Protein 4G0X (pdb70)

Radius of gyration: 14.52 Å; Cα contacts (8 Å, |Δi|>4): 236; chains: 1; bounding box: 41×38×29 Å

CATH classification: 3.40.50.2300

B-factor: mean 16.97, std 8.19, range [7.3, 48.62]

InterPro domains:
  IPR003100 PAZ domain [PF02170] (409-517)
  IPR003100 PAZ domain [PS50821] (388-501)
  IPR003100 PAZ domain [SM00949] (391-523)
  IPR003165 Piwi domain [PF02171] (677-996)
  IPR003165 Piwi domain [PS50822] (676-997)
  IPR003165 Piwi domain [SM00950] (676-997)
  IPR012337 Ribonuclease H-like superfamily [SSF53098] (671-997)
  IPR014811 Argonaute, linker 1 domain [PF08699] (335-385)
  IPR014811 Argonaute, linker 1 domain [SM01163] (334-386)
  IPR024357 Argonaut, glycine-rich domain [PF12764] (75-172)
  IPR032472 Argonaute linker 2 domain [PF16488] (527-573)
  IPR032473 Protein argonaute, Mid domain [PF16487] (584-659)
  IPR032474 Protein argonaute, N-terminal [PF16486] (190-325)
  IPR036085 PAZ domain superfamily [SSF101690] (194-529)
  IPR036397 Ribonuclease H superfamily [G3DSA:3.30.420.10] (745-1048)
  IPR045246 Argonaute-like, PIWI domain [cd04657] (545-996)

Organism: Arabidopsis thaliana (NCBI:txid3702)

Secondary structure (DSSP, 8-state):
-----B---B-SEEEEE--TT--HHHHHHHHHHHH---TT--B-SS-SS--EE--GGGHHHHHHHHHHHHHHTSSTT----EEEEEE-SS-TTHHHHHHHHIIIII---EEEEEHHHHH------HHHHHHHHHTT-B----

Nearest PDB structures (foldseek):
  4g0z-assembly1_A  TM=1.004E+00  e=1.020E-27  Arabidopsis thaliana
  3vna-assembly1_A  TM=1.003E+00  e=7.866E-27  Arabidopsis thaliana
  3vnb-assembly1_A  TM=9.933E-01  e=1.168E-26  Arabidopsis thaliana
  7swf-assembly1_A  TM=9.368E-01  e=3.461E-17  Arabidopsis thaliana
  1z26-assembly1_A  TM=5.972E-01  e=3.212E-01  Pyrococcus furiosus

Structure (mmCIF, N/CA/C/O backbone):
data_4G0X
#
_entry.id   4G0X
#
_cell.length_a   37.250
_cell.length_b   60.973
_cell.length_c   67.809
_cell.angle_alpha   90.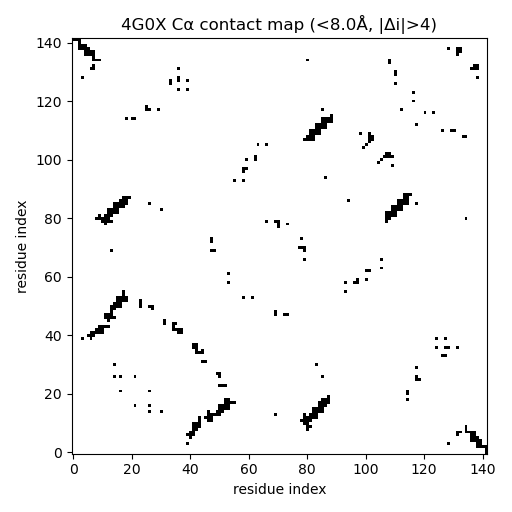00
_cell.angle_beta   90.00
_cell.angle_gamma   90.00
#
_symmetry.space_group_name_H-M   'P 21 21 21'
#
loop_
_entity.id
_entity.type
_entity.pdbx_description
1 polymer 'Protein argonaute 1'
2 non-polymer 'SULFATE ION'
3 water water
#
loop_
_atom_site.group_PDB
_atom_site.id
_atom_site.type_symbol
_atom_site.label_atom_id
_atom_site.label_alt_id
_atom_site.label_comp_id
_atom_site.label_asym_id
_atom_site.label_entity_id
_atom_site.label_seq_id
_atom_site.pdbx_PDB_ins_code
_atom_site.Cartn_x
_atom_site.Cartn_y
_atom_site.Cartn_z
_atom_site.occupancy
_atom_site.B_iso_or_equiv
_atom_site.auth_seq_id
_atom_site.auth_comp_id
_atom_site.auth_asym_id
_atom_site.auth_atom_id
_atom_site.pdbx_PDB_model_num
ATOM 1 N N . SER A 1 1 ? 40.723 52.192 45.099 1.00 27.94 1 SER A N 1
ATOM 2 C CA . SER A 1 1 ? 39.332 52.027 45.596 1.00 24.41 1 SER A CA 1
ATOM 3 C C . SER A 1 1 ? 38.731 50.762 44.992 1.00 18.60 1 SER A C 1
ATOM 4 O O . SER A 1 1 ? 39.114 50.357 43.898 1.00 17.82 1 SER A O 1
ATOM 7 N N . ASN A 1 2 ? 37.791 50.156 45.708 1.00 16.58 2 ASN A N 1
ATOM 8 C CA . ASN A 1 2 ? 36.945 49.106 45.150 1.00 15.00 2 ASN A CA 1
ATOM 9 C C . ASN A 1 2 ? 35.725 49.693 44.454 1.00 12.04 2 ASN A C 1
ATOM 10 O O . ASN A 1 2 ? 35.321 50.821 44.715 1.00 12.56 2 ASN A O 1
ATOM 15 N N . LYS A 1 3 ? 35.115 48.929 43.573 1.00 11.65 3 LYS A N 1
ATOM 16 C CA . LYS A 1 3 ? 33.844 49.331 42.997 1.00 11.38 3 LYS A CA 1
ATOM 17 C C . LYS A 1 3 ? 32.799 49.487 44.079 1.00 11.56 3 LYS A C 1
ATOM 18 O O . LYS A 1 3 ? 32.830 48.818 45.116 1.00 12.47 3 LYS A O 1
ATOM 24 N N . LYS A 1 4 ? 31.873 50.405 43.830 1.00 11.32 4 LYS A N 1
ATOM 25 C CA A LYS A 1 4 ? 30.746 50.638 44.728 0.50 12.42 4 LYS A CA 1
ATOM 26 C CA B LYS A 1 4 ? 30.746 50.618 44.733 0.50 12.34 4 LYS A CA 1
ATOM 27 C C . LYS A 1 4 ? 29.528 50.999 43.906 1.00 11.11 4 LYS A C 1
ATOM 28 O O . LYS A 1 4 ? 29.628 51.201 4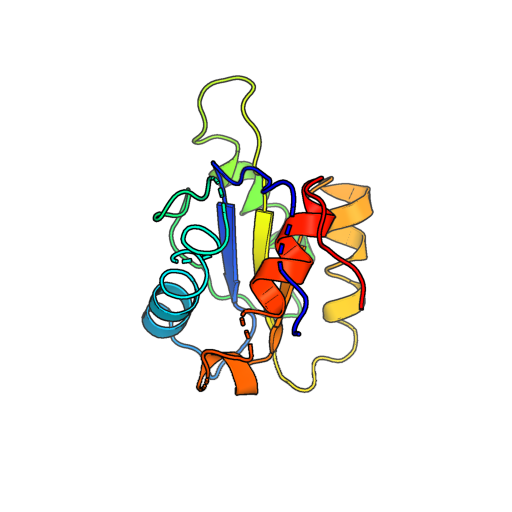2.709 1.00 11.63 4 LYS A O 1
ATOM 47 N N . ILE A 1 6 ? 26.677 53.389 42.455 1.00 10.41 6 ILE A N 1
ATOM 48 C CA . ILE A 1 6 ? 26.318 54.785 42.210 1.00 10.68 6 ILE A CA 1
ATOM 49 C C . ILE A 1 6 ? 24.809 54.964 42.396 1.00 11.43 6 ILE A C 1
ATOM 50 O O . ILE A 1 6 ? 24.376 55.825 43.171 1.00 12.83 6 ILE A O 1
ATOM 55 N N . ASN A 1 7 ? 24.026 54.210 41.639 1.00 10.32 7 ASN A N 1
ATOM 56 C CA . ASN A 1 7 ? 22.576 54.129 41.804 1.00 10.67 7 ASN A CA 1
ATOM 57 C C . ASN A 1 7 ? 22.201 52.709 42.149 1.00 9.48 7 ASN A C 1
ATOM 58 O O . ASN A 1 7 ? 22.468 51.787 41.395 1.00 10.66 7 ASN A O 1
ATOM 63 N N . GLY A 1 8 ? 21.623 52.542 43.321 1.00 9.81 8 GLY A N 1
ATOM 64 C CA . GLY A 1 8 ? 21.122 51.258 43.749 1.00 10.05 8 GLY A CA 1
ATOM 65 C C . GLY A 1 8 ? 19.747 50.980 43.191 1.00 9.56 8 GLY A C 1
ATOM 66 O O . GLY A 1 8 ? 18.844 51.812 43.259 1.00 11.03 8 GLY A O 1
ATOM 67 N N . GLY A 1 9 ? 19.584 49.776 42.671 1.00 9.29 9 GLY A N 1
ATOM 68 C CA . GLY A 1 9 ? 18.309 49.313 42.178 1.00 10.26 9 GLY A CA 1
ATOM 69 C C . GLY A 1 9 ? 17.380 48.883 43.298 1.00 9.65 9 GLY A C 1
ATOM 70 O O . GLY A 1 9 ? 17.676 49.048 44.487 1.00 9.41 9 GLY A O 1
ATOM 71 N N . THR A 1 10 ? 16.243 48.327 42.902 1.00 9.90 10 THR A N 1
ATOM 72 C CA . THR A 1 10 ? 15.204 47.950 43.827 1.00 10.24 10 THR A CA 1
ATOM 73 C C . THR A 1 10 ? 14.828 46.478 43.624 1.00 10.06 10 THR A C 1
ATOM 74 O O . THR A 1 10 ? 14.530 46.050 42.517 1.00 12.40 10 THR A O 1
ATOM 78 N N . VAL A 1 11 ? 14.856 45.730 44.717 1.00 9.22 11 VAL A N 1
ATOM 79 C CA . VAL A 1 11 ? 14.371 44.360 44.744 1.00 8.85 11 VAL A CA 1
ATOM 80 C C . VAL A 1 11 ? 13.361 44.277 45.866 1.00 9.12 11 VAL A C 1
ATOM 81 O O . VAL A 1 11 ? 13.698 44.006 47.022 1.00 11.28 11 VAL A O 1
ATOM 85 N N . ASN A 1 12 ? 12.097 44.462 45.509 1.00 9.75 12 ASN A N 1
ATOM 86 C CA . ASN A 1 12 ? 11.031 44.411 46.478 1.00 11.25 12 ASN A CA 1
ATOM 87 C C . ASN A 1 12 ? 10.497 42.986 46.634 1.00 11.23 12 ASN A C 1
ATOM 88 O O . ASN A 1 12 ? 10.000 42.644 47.679 1.00 13.44 12 ASN A O 1
ATOM 93 N N . ASN A 1 13 ? 10.594 42.158 45.594 1.00 9.71 13 ASN A N 1
ATOM 94 C CA . ASN A 1 13 ? 10.033 40.830 45.611 1.00 10.85 13 ASN A CA 1
ATOM 95 C C . ASN A 1 13 ? 11.033 39.862 45.041 1.00 9.70 13 ASN A C 1
ATOM 96 O O . ASN A 1 13 ? 11.429 39.995 43.891 1.00 11.63 13 ASN A O 1
ATOM 101 N N . TRP A 1 14 ? 11.435 38.900 45.852 1.00 8.57 14 TRP A N 1
ATOM 102 C CA . TRP A 1 14 ? 12.424 37.931 45.422 1.00 8.50 14 TRP A CA 1
ATOM 103 C C . TRP A 1 14 ? 12.149 36.561 46.053 1.00 8.36 14 TRP A C 1
ATOM 104 O O . TRP A 1 14 ? 11.402 36.433 47.029 1.00 9.28 14 TRP A O 1
ATOM 115 N N . ILE A 1 15 ? 12.725 35.528 45.440 1.00 8.52 15 ILE A N 1
ATOM 116 C CA . ILE A 1 15 ? 12.647 34.171 45.931 1.00 8.52 15 ILE A CA 1
ATOM 117 C C . ILE A 1 15 ? 13.968 33.459 45.713 1.00 7.64 15 ILE A C 1
ATOM 118 O O . ILE A 1 15 ? 14.794 33.905 44.926 1.00 8.23 15 ILE A O 1
ATOM 123 N N . CYS A 1 16 ? 14.107 32.323 46.385 1.00 7.92 16 CYS A N 1
ATOM 124 C CA . CYS A 1 16 ? 15.289 31.481 46.276 1.00 8.51 16 CYS A CA 1
ATOM 125 C C . CYS A 1 16 ? 14.921 30.043 45.964 1.00 7.87 16 CYS A C 1
ATOM 126 O O . CYS A 1 16 ? 13.981 29.492 46.549 1.00 8.81 16 CYS A O 1
ATOM 129 N N . ILE A 1 17 ? 15.687 29.454 45.054 1.00 7.72 17 ILE A N 1
ATOM 130 C CA . ILE A 1 17 ? 15.613 28.031 44.764 1.00 8.03 17 ILE A CA 1
ATOM 131 C C . ILE A 1 17 ? 17.002 27.432 44.927 1.00 7.96 17 ILE A C 1
ATOM 132 O O . ILE A 1 17 ? 17.984 27.979 44.428 1.00 8.42 17 ILE A O 1
ATOM 137 N N . ASN A 1 18 ? 17.068 26.332 45.656 1.00 8.20 18 ASN A N 1
ATOM 138 C CA . ASN A 1 18 ? 18.293 25.612 45.915 1.00 7.97 18 ASN A CA 1
ATOM 139 C C . ASN A 1 18 ? 18.321 24.287 45.149 1.00 8.16 18 ASN A C 1
ATOM 140 O O . ASN A 1 18 ? 17.313 23.547 45.136 1.00 8.70 18 ASN A O 1
ATOM 145 N N . PHE A 1 19 ? 19.453 24.008 44.501 1.00 8.54 19 PHE A N 1
ATOM 146 C CA . PHE A 1 19 ? 19.643 22.775 43.755 1.00 9.01 19 PHE A CA 1
ATOM 147 C C . PHE A 1 19 ? 20.786 21.923 44.313 1.00 8.69 19 PHE A C 1
ATOM 148 O O . PHE A 1 19 ? 21.136 20.914 43.714 1.00 10.21 19 PHE A O 1
ATOM 156 N N . SER A 1 20 ? 21.338 22.321 45.457 1.00 8.43 20 SER A N 1
ATOM 157 C CA . SER A 1 20 ? 22.433 21.573 46.079 1.00 9.46 20 SER A CA 1
ATOM 158 C C . SER A 1 20 ? 22.009 20.699 47.252 1.00 8.25 20 SER A C 1
ATOM 159 O O . SER A 1 20 ? 21.455 21.184 48.245 1.00 8.18 20 SER A O 1
ATOM 162 N N . ARG A 1 21 ? 22.356 19.419 47.173 1.00 8.77 21 ARG A N 1
ATOM 163 C CA . ARG A 1 21 ? 22.006 18.461 48.238 1.00 9.27 21 ARG A CA 1
ATOM 164 C C . ARG A 1 21 ? 22.808 18.659 49.518 1.00 8.37 21 ARG A C 1
ATOM 165 O O . ARG A 1 21 ? 22.488 18.071 50.548 1.00 9.17 21 ARG A O 1
ATOM 173 N N . GLN A 1 22 ? 23.817 19.524 49.476 1.00 8.60 22 GLN A N 1
ATOM 174 C CA . GLN A 1 22 ? 24.563 19.873 50.669 1.00 9.40 22 GLN A CA 1
ATOM 175 C C . GLN A 1 22 ? 23.987 21.035 51.453 1.00 8.95 22 GLN A C 1
ATOM 176 O O . GLN A 1 22 ? 24.472 21.336 52.535 1.00 10.59 22 GLN A O 1
ATOM 182 N N . VAL A 1 23 ? 22.946 21.677 50.919 1.00 8.49 23 VAL A N 1
ATOM 183 C CA . VAL A 1 23 ? 22.389 22.918 51.484 1.00 8.95 23 VAL A CA 1
ATOM 184 C C . VAL A 1 23 ? 21.007 22.643 52.056 1.00 8.61 23 VAL A C 1
ATOM 185 O O . VAL A 1 23 ? 20.068 22.286 51.335 1.00 9.77 23 VAL A O 1
ATOM 189 N N . GLN A 1 24 ? 20.907 22.732 53.376 1.00 9.09 24 GLN A N 1
ATOM 190 C CA . GLN A 1 24 ? 19.620 22.628 54.052 1.00 9.79 24 GLN A CA 1
ATOM 191 C C . GLN A 1 24 ? 18.843 23.942 53.935 1.00 9.03 24 GLN A C 1
ATOM 192 O O . GLN A 1 24 ? 19.415 25.007 53.679 1.00 9.20 24 GLN A O 1
ATOM 198 N N . ASP A 1 25 ? 17.534 23.872 54.134 1.00 9.60 25 ASP A N 1
ATOM 199 C CA . ASP A 1 25 ? 16.695 25.041 53.985 1.00 10.40 25 ASP A CA 1
ATOM 200 C C . ASP A 1 25 ? 17.146 26.240 54.802 1.00 10.29 25 ASP A C 1
ATOM 201 O O . ASP A 1 25 ? 17.106 27.370 54.292 1.00 10.66 25 ASP A O 1
ATOM 206 N N . ASN A 1 26 ? 17.606 26.036 56.037 1.00 11.45 26 ASN A N 1
ATOM 207 C CA . ASN A 1 26 ? 17.935 27.180 56.882 1.00 14.43 26 ASN A CA 1
ATOM 208 C C . ASN A 1 26 ? 19.228 27.824 56.438 1.00 11.24 26 ASN A C 1
ATOM 209 O O . ASN A 1 26 ? 19.443 29.007 56.669 1.00 11.67 26 ASN A O 1
ATOM 214 N N . LEU A 1 27 ? 20.114 27.070 55.810 1.00 10.64 27 LEU A N 1
ATOM 215 C CA . LEU A 1 27 ? 21.325 27.657 55.243 1.00 11.10 27 LEU A CA 1
ATOM 216 C C . LEU A 1 27 ? 20.974 28.509 54.031 1.00 9.92 27 LEU A C 1
ATOM 217 O O . LEU A 1 27 ? 21.458 29.630 53.886 1.00 10.35 27 LEU A O 1
ATOM 222 N N . ALA A 1 28 ? 20.091 28.005 53.172 1.00 10.17 28 ALA A N 1
ATOM 223 C CA . ALA A 1 28 ? 19.612 28.849 52.080 1.00 10.34 28 ALA A CA 1
ATOM 224 C C . ALA A 1 28 ? 18.985 30.132 52.626 1.00 9.63 28 ALA A C 1
ATOM 225 O O . ALA A 1 28 ? 19.236 31.224 52.123 1.00 10.62 28 ALA A O 1
ATOM 227 N N . ARG A 1 29 ? 18.149 30.006 53.646 1.00 9.61 29 ARG A N 1
ATOM 228 C CA . ARG A 1 29 ? 17.501 31.183 54.241 1.00 11.17 29 ARG A CA 1
ATOM 229 C C . ARG A 1 29 ? 18.537 32.158 54.792 1.00 10.16 29 ARG A C 1
ATOM 230 O O . ARG A 1 29 ? 18.455 33.358 54.544 1.00 10.32 29 ARG A O 1
ATOM 238 N N . THR A 1 30 ? 19.502 31.666 55.552 1.00 10.47 30 THR A N 1
ATOM 239 C CA . THR A 1 30 ? 20.491 32.515 56.195 1.00 11.73 30 THR A CA 1
ATOM 240 C C . THR A 1 30 ? 21.354 33.198 55.133 1.00 9.85 30 THR A C 1
ATOM 241 O O . THR A 1 30 ? 21.631 34.399 55.206 1.00 9.92 30 THR A O 1
ATOM 245 N N . PHE A 1 31 ? 21.802 32.437 54.149 1.00 9.86 31 PHE A N 1
ATOM 246 C CA . PHE A 1 31 ? 22.582 33.000 53.053 1.00 9.40 31 PHE A CA 1
ATOM 247 C C . PHE A 1 31 ? 21.829 34.150 52.383 1.00 8.70 31 PHE A C 1
ATOM 248 O O . PHE A 1 31 ? 22.386 35.242 52.147 1.00 9.16 31 PHE A O 1
ATOM 256 N N . CYS A 1 32 ? 20.566 33.941 52.061 1.00 8.74 32 CYS A N 1
ATOM 257 C CA . CYS A 1 32 ? 19.798 34.977 51.381 1.00 9.60 32 CYS A CA 1
ATOM 258 C C . CYS A 1 32 ? 19.593 36.194 52.270 1.00 9.79 32 CYS A C 1
ATOM 259 O O . CYS A 1 32 ? 19.617 37.338 51.800 1.00 9.54 32 CYS A O 1
ATOM 262 N N . GLN A 1 33 ? 19.376 35.976 53.558 1.00 11.53 33 GLN A N 1
ATOM 263 C CA A GLN A 1 33 ? 19.247 37.067 54.526 0.50 13.20 33 GLN A CA 1
ATOM 264 C CA B GLN A 1 33 ? 19.232 37.089 54.488 0.50 13.14 33 GLN A CA 1
ATOM 265 C C . GLN A 1 33 ? 20.504 37.944 54.515 1.00 11.47 33 GLN A C 1
ATOM 266 O O . GLN A 1 33 ? 20.446 39.173 54.486 1.00 11.01 33 GLN A O 1
ATOM 277 N N . GLU A 1 34 ? 21.656 37.303 54.556 1.00 10.61 34 GLU A N 1
ATOM 278 C CA A GLU A 1 34 ? 22.905 38.034 54.600 0.50 10.91 34 GLU A CA 1
ATOM 279 C CA B GLU A 1 34 ? 22.916 38.020 54.595 0.50 10.90 34 GLU A CA 1
ATOM 280 C C . GLU A 1 34 ? 23.172 38.748 53.276 1.00 9.67 34 GLU A C 1
ATOM 281 O O . GLU A 1 34 ? 23.673 39.885 53.268 1.00 9.77 34 GLU A O 1
ATOM 292 N N . LEU A 1 35 ? 22.852 38.105 52.153 1.00 9.38 35 LEU A N 1
ATOM 293 C CA . LEU A 1 35 ? 22.966 38.753 50.843 1.00 9.11 35 LEU A CA 1
ATOM 294 C C . LEU A 1 35 ? 22.033 39.958 50.707 1.00 8.13 35 LEU A C 1
ATOM 295 O O . LEU A 1 35 ? 22.428 41.002 50.186 1.00 8.67 35 LEU A O 1
ATOM 300 N N . ALA A 1 36 ? 20.800 39.811 51.185 1.00 8.06 36 ALA A N 1
ATOM 301 C CA . ALA A 1 36 ? 19.831 40.908 51.163 1.00 8.96 36 ALA A CA 1
ATOM 302 C C . ALA A 1 36 ? 20.339 42.091 51.993 1.00 9.24 36 ALA A C 1
ATOM 303 O O . ALA A 1 36 ? 20.157 43.250 51.620 1.00 9.58 36 ALA A O 1
ATOM 305 N N . GLN A 1 37 ? 20.931 41.806 53.153 1.00 8.87 37 GLN A N 1
ATOM 306 C CA . GLN A 1 37 ? 21.475 42.848 54.011 1.00 9.14 37 GLN A CA 1
ATOM 307 C C . GLN A 1 37 ? 22.610 43.576 53.289 1.00 8.62 37 GLN A C 1
ATOM 308 O O . GLN A 1 37 ? 22.678 44.802 53.317 1.00 9.25 37 GLN A O 1
ATOM 322 N N . CYS A 1 39 ? 23.133 43.833 50.091 1.00 7.75 39 CYS A N 1
ATOM 323 C CA . CYS A 1 39 ? 22.596 44.648 49.010 1.00 7.75 39 CYS A CA 1
ATOM 324 C C . CYS A 1 39 ? 22.029 45.967 49.509 1.00 7.34 39 CYS A C 1
ATOM 325 O O . CYS A 1 39 ? 22.255 47.025 48.917 1.00 7.89 39 CYS A O 1
ATOM 328 N N . TYR A 1 40 ? 21.263 45.885 50.595 1.00 8.23 40 TYR A N 1
ATOM 329 C CA . TYR A 1 40 ? 20.684 47.082 51.209 1.00 8.04 40 TYR A CA 1
ATOM 330 C C . TYR A 1 40 ? 21.758 48.073 51.675 1.00 8.19 40 TYR A C 1
ATOM 331 O O . TYR A 1 40 ? 21.720 49.246 51.320 1.00 7.75 40 TYR A O 1
ATOM 340 N N . VAL A 1 41 ? 22.719 47.625 52.478 1.00 8.50 41 VAL A N 1
ATOM 341 C CA . VAL A 1 41 ? 23.676 48.577 53.048 1.00 8.79 41 VAL A CA 1
ATOM 342 C C . VAL A 1 41 ? 24.622 49.111 51.980 1.00 9.03 41 VAL A C 1
ATOM 343 O O . VAL A 1 41 ? 25.238 50.144 52.185 1.00 11.07 41 VAL A O 1
ATOM 347 N N . SER A 1 42 ? 24.680 48.458 50.833 1.00 8.78 42 SER A N 1
ATOM 348 C CA . SER A 1 42 ? 25.474 48.953 49.704 1.00 8.94 42 SER A CA 1
ATOM 349 C C . SER A 1 42 ? 24.756 50.064 48.930 1.00 8.57 42 SER A C 1
ATOM 350 O O . SER A 1 42 ? 25.371 50.755 48.127 1.00 9.52 42 SER A O 1
ATOM 353 N N . GLY A 1 43 ? 23.456 50.220 49.147 1.00 8.39 43 GLY A N 1
ATOM 354 C CA . GLY A 1 43 ? 22.679 51.259 48.498 1.00 8.30 43 GLY A CA 1
ATOM 355 C C . GLY A 1 43 ? 21.421 50.862 47.761 1.00 7.30 43 GLY A C 1
ATOM 356 O O . GLY A 1 43 ? 20.779 51.705 47.157 1.00 8.05 43 GLY A O 1
ATOM 365 N N . ALA A 1 45 ? 17.424 49.354 47.525 1.00 8.00 45 ALA A N 1
ATOM 366 C CA . ALA A 1 45 ? 16.201 48.997 48.231 1.00 8.87 45 ALA A CA 1
ATOM 367 C C . ALA A 1 45 ? 16.094 47.473 48.056 1.00 8.93 45 ALA A C 1
ATOM 368 O O . ALA A 1 45 ? 16.176 46.975 46.942 1.00 9.70 45 ALA A O 1
ATOM 370 N N . PHE A 1 46 ? 16.006 46.729 49.144 1.00 8.84 46 PHE A N 1
ATOM 371 C CA . PHE A 1 46 ? 16.027 45.278 49.068 1.00 8.60 46 PHE A CA 1
ATOM 372 C C . PHE A 1 46 ? 15.226 44.708 50.235 1.00 8.00 46 PHE A C 1
ATOM 373 O O . PHE A 1 46 ? 15.571 44.896 51.408 1.00 9.31 46 PHE A O 1
ATOM 381 N N . ASN A 1 47 ? 14.125 44.058 49.909 1.00 8.73 47 ASN A N 1
ATOM 382 C CA . ASN A 1 47 ? 13.254 43.494 50.926 1.00 9.20 47 ASN A CA 1
ATOM 383 C C . ASN A 1 47 ? 14.020 42.429 51.730 1.00 10.16 47 ASN A C 1
ATOM 384 O O . ASN A 1 47 ? 14.599 41.533 51.159 1.00 11.00 47 ASN A O 1
ATOM 389 N N . PRO A 1 48 ? 14.025 42.531 53.068 1.00 10.58 48 PRO A N 1
ATOM 390 C CA . PRO A 1 48 ? 14.740 41.533 53.866 1.00 12.60 48 PRO A CA 1
ATOM 391 C C . PRO A 1 48 ? 14.081 40.150 53.831 1.00 12.94 48 PRO A C 1
ATOM 392 O O . PRO A 1 48 ? 14.735 39.195 54.232 1.00 15.98 48 PRO A O 1
ATOM 396 N N . GLU A 1 49 ? 12.837 40.049 53.382 1.00 13.88 49 GLU A N 1
ATOM 397 C CA . GLU A 1 49 ? 12.148 38.750 53.340 1.00 17.22 49 GLU A CA 1
ATOM 398 C C . GLU A 1 49 ? 11.760 38.383 51.914 1.00 13.70 49 GLU A C 1
ATOM 399 O O . GLU A 1 49 ? 11.421 39.252 51.130 1.00 12.91 49 GLU A O 1
ATOM 405 N N . PRO A 1 50 ? 11.797 37.093 51.580 1.00 11.58 50 PRO A N 1
ATOM 406 C CA . PRO A 1 50 ? 11.363 36.654 50.254 1.00 10.83 50 PRO A CA 1
ATOM 407 C C . PRO A 1 50 ? 9.846 36.524 50.188 1.00 10.40 50 PRO A C 1
ATOM 408 O O . PRO A 1 50 ? 9.163 36.473 51.217 1.00 12.99 50 PRO A O 1
ATOM 412 N N . VAL A 1 51 ? 9.318 36.410 48.977 1.00 9.98 51 VAL A N 1
ATOM 413 C CA . VAL A 1 51 ? 7.885 36.197 48.775 1.00 11.08 51 VAL A CA 1
ATOM 414 C C . VAL A 1 51 ? 7.418 34.850 49.319 1.00 11.65 51 VAL A C 1
ATOM 415 O O . VAL A 1 51 ? 6.321 34.727 49.850 1.00 13.75 51 VAL A O 1
ATOM 419 N N . LEU A 1 52 ? 8.274 33.850 49.141 1.00 11.61 52 LEU A N 1
ATOM 420 C CA . LEU A 1 52 ? 8.060 32.485 49.622 1.00 12.80 52 LEU A CA 1
ATOM 421 C C . LEU A 1 52 ? 9.356 31.996 50.222 1.00 12.78 52 LEU A C 1
ATOM 422 O O . LEU A 1 52 ? 10.413 32.477 49.838 1.00 11.38 52 LEU A O 1
ATOM 427 N N . PRO A 1 53 ? 9.301 30.998 51.112 1.00 14.13 53 PRO A N 1
ATOM 428 C CA . PRO A 1 53 ? 10.519 30.412 51.673 1.00 15.70 53 PRO A CA 1
ATOM 429 C C . PRO A 1 53 ? 11.328 29.691 50.597 1.00 12.34 53 PRO A C 1
ATOM 430 O O . PRO A 1 53 ? 10.783 29.425 49.514 1.00 11.40 53 PRO A O 1
ATOM 434 N N . PRO A 1 54 ? 12.600 29.399 50.877 1.00 12.69 54 PRO A N 1
ATOM 435 C CA . PRO A 1 54 ? 13.386 28.697 49.865 1.00 12.85 54 PRO A CA 1
ATOM 436 C C . PRO A 1 54 ? 12.879 27.284 49.653 1.00 12.33 54 PRO A C 1
ATOM 437 O O . PRO A 1 54 ? 12.354 26.648 50.577 1.00 15.59 54 PRO A O 1
ATOM 441 N N . VAL A 1 55 ? 12.997 26.813 48.420 1.00 11.14 55 VAL A N 1
ATOM 442 C CA A VAL A 1 55 ? 12.673 25.441 48.079 0.50 11.16 55 VAL A CA 1
ATOM 443 C CA B VAL A 1 55 ? 12.692 25.430 48.113 0.50 11.83 55 VAL A CA 1
ATOM 444 C C . VAL A 1 55 ? 13.908 24.737 47.543 1.00 10.16 55 VAL A C 1
ATOM 445 O O . VAL A 1 55 ? 14.713 25.344 46.868 1.00 10.73 55 VAL A O 1
ATOM 452 N N . SER A 1 56 ? 14.034 23.469 47.865 1.00 9.47 56 SER A N 1
ATOM 453 C CA . SER A 1 56 ? 15.087 22.614 47.342 1.00 9.20 56 SER A CA 1
ATOM 454 C C . SER A 1 56 ? 14.520 21.694 46.277 1.00 9.44 56 SER A C 1
ATOM 455 O O . SER A 1 56 ? 13.450 21.139 46.446 1.00 11.35 56 SER A O 1
ATOM 458 N N . ALA A 1 57 ? 15.262 21.544 45.196 1.00 10.19 57 ALA A N 1
ATOM 459 C CA . ALA A 1 57 ? 14.788 20.822 44.033 1.00 11.56 57 ALA A CA 1
ATOM 460 C C . ALA A 1 57 ? 15.903 20.060 43.374 1.00 11.93 57 ALA A C 1
ATOM 461 O O . ALA A 1 57 ? 17.084 20.346 43.552 1.00 11.18 57 ALA A O 1
ATOM 463 N N . ARG A 1 58 ? 15.519 19.034 42.622 1.00 14.74 58 ARG A N 1
ATOM 464 C CA . ARG A 1 58 ? 16.478 18.300 41.822 1.00 17.51 58 ARG A CA 1
ATOM 465 C C . ARG A 1 58 ? 16.827 19.032 40.533 1.00 15.44 58 ARG A C 1
ATOM 466 O O . ARG A 1 58 ? 15.940 19.553 39.852 1.00 15.12 58 ARG A O 1
ATOM 474 N N . PRO A 1 59 ? 18.109 19.006 40.162 1.00 14.76 59 PRO A N 1
ATOM 475 C CA . PRO A 1 59 ? 18.491 19.613 38.887 1.00 16.44 59 PRO A CA 1
ATOM 476 C C . PRO A 1 59 ? 17.647 19.122 37.718 1.00 16.40 59 PRO A C 1
ATOM 477 O O . PRO A 1 59 ? 17.281 19.915 36.846 1.00 16.00 59 PRO A O 1
ATOM 481 N N . GLU A 1 60 ? 17.281 17.844 37.711 1.00 19.18 60 GLU A N 1
ATOM 482 C CA . GLU A 1 60 ? 16.535 17.311 36.578 1.00 21.45 60 GLU A CA 1
ATOM 483 C C . GLU A 1 60 ? 15.159 17.931 36.448 1.00 20.12 60 GLU A C 1
ATOM 484 O O . GLU A 1 60 ? 14.577 17.920 35.371 1.00 20.58 60 GLU A O 1
ATOM 490 N N . GLN A 1 61 ? 14.650 18.483 37.548 1.00 20.27 61 GLN A N 1
ATOM 491 C CA . GLN A 1 61 ? 13.333 19.120 37.570 1.00 21.46 61 GLN A CA 1
ATOM 492 C C . GLN A 1 61 ? 13.383 20.651 37.349 1.00 16.77 61 GLN A C 1
ATOM 493 O O . GLN A 1 61 ? 12.399 21.346 37.588 1.00 17.17 61 GLN A O 1
ATOM 499 N N . VAL A 1 62 ? 14.517 21.167 36.881 1.00 15.75 62 VAL A N 1
ATOM 500 C CA . VAL A 1 62 ? 14.711 22.618 36.790 1.00 14.99 62 VAL A CA 1
ATOM 501 C C . VAL A 1 62 ? 13.550 23.367 36.110 1.00 14.10 62 VAL A C 1
ATOM 502 O O . VAL A 1 62 ? 13.091 24.370 36.616 1.00 13.81 62 VAL A O 1
ATOM 506 N N . GLU A 1 63 ? 13.071 22.894 34.969 1.00 16.65 63 GLU A N 1
ATOM 507 C CA . GLU A 1 63 ? 12.027 23.592 34.233 1.00 20.06 63 GLU A CA 1
ATOM 508 C C . GLU A 1 63 ? 10.762 23.684 35.064 1.00 17.52 63 GLU A C 1
ATOM 509 O O . GLU A 1 63 ? 10.137 24.737 35.196 1.00 17.55 63 GLU A O 1
ATOM 515 N N . LYS A 1 64 ? 10.342 22.547 35.592 1.00 18.36 64 LYS A N 1
ATOM 516 C CA . LYS A 1 64 ? 9.108 22.510 36.316 1.00 19.90 64 LYS A CA 1
ATOM 517 C C . LYS A 1 64 ? 9.160 23.296 37.631 1.00 15.96 64 LYS A C 1
ATOM 518 O O . LYS A 1 64 ? 8.202 24.007 37.958 1.00 15.70 64 LYS A O 1
ATOM 524 N N . VAL A 1 65 ? 10.257 23.198 38.373 1.00 15.46 65 VAL A N 1
ATOM 525 C CA . VAL A 1 65 ? 10.339 23.905 39.640 1.00 17.17 65 VAL A CA 1
ATOM 526 C C . VAL A 1 65 ? 10.389 25.415 39.380 1.00 14.23 65 VAL A C 1
ATOM 527 O O . VAL A 1 65 ? 9.767 26.166 40.093 1.00 14.13 65 VAL A O 1
ATOM 531 N N . LEU A 1 66 ? 11.138 25.871 38.379 1.00 13.04 66 LEU A N 1
ATOM 532 C CA A LEU A 1 66 ? 11.220 27.305 38.090 0.50 13.71 66 LEU A CA 1
ATOM 533 C CA B LEU A 1 66 ? 11.207 27.306 38.111 0.50 13.74 66 LEU A CA 1
ATOM 534 C C . LEU A 1 66 ? 9.838 27.831 37.740 1.00 12.83 66 LEU A C 1
ATOM 535 O O . LEU A 1 66 ? 9.404 28.854 38.246 1.00 13.09 66 LEU A O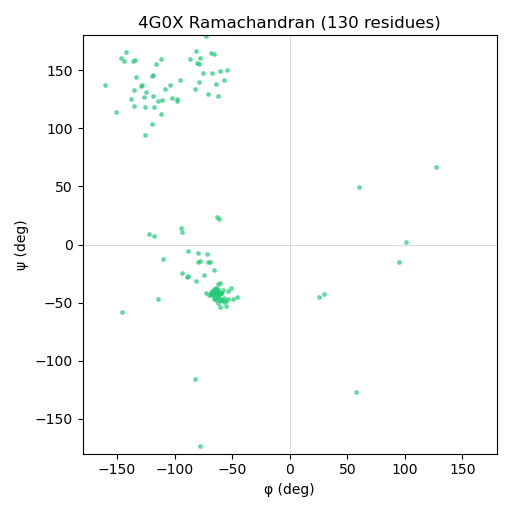 1
ATOM 544 N N . LYS A 1 67 ? 9.150 27.138 36.848 1.00 14.38 67 LYS A N 1
ATOM 545 C CA . LYS A 1 67 ? 7.861 27.624 36.408 1.00 16.27 67 LYS A CA 1
ATOM 546 C C . LYS A 1 67 ? 6.836 27.583 37.531 1.00 14.90 67 LYS A C 1
ATOM 547 O O . LYS A 1 67 ? 6.069 28.516 37.704 1.00 14.56 67 LYS A O 1
ATOM 553 N N . THR A 1 68 ? 6.837 26.530 38.335 1.00 15.90 68 THR A N 1
ATOM 554 C CA A THR A 1 68 ? 5.880 26.423 39.423 0.50 16.70 68 THR A CA 1
ATOM 555 C CA B THR A 1 68 ? 5.866 26.443 39.416 0.50 17.39 68 THR A CA 1
ATOM 556 C C . THR A 1 68 ? 6.148 27.473 40.497 1.00 15.03 68 THR A C 1
ATOM 557 O O . THR A 1 68 ? 5.231 28.126 40.972 1.00 14.59 68 THR A O 1
ATOM 564 N N . ARG A 1 69 ? 7.411 27.640 40.873 1.00 13.30 69 ARG A N 1
ATOM 565 C CA . ARG A 1 69 ? 7.721 28.611 41.928 1.00 13.22 69 ARG A CA 1
ATOM 566 C C . ARG A 1 69 ? 7.459 30.051 41.473 1.00 12.49 69 ARG A C 1
ATOM 567 O O . ARG A 1 69 ? 6.971 30.874 42.242 1.00 12.96 69 ARG A O 1
ATOM 575 N N . TYR A 1 70 ? 7.798 30.349 40.222 1.00 12.53 70 TYR A N 1
ATOM 576 C CA . TYR A 1 70 ? 7.513 31.643 39.622 1.00 12.86 70 TYR A CA 1
ATOM 577 C C . TYR A 1 70 ? 6.011 31.925 39.695 1.00 13.16 70 TYR A C 1
ATOM 578 O O . TYR A 1 70 ? 5.574 32.988 40.103 1.00 13.48 70 TYR A O 1
ATOM 587 N N . HIS A 1 71 ? 5.216 30.952 39.279 1.00 14.25 71 HIS A N 1
ATOM 588 C CA . HIS A 1 71 ? 3.783 31.136 39.249 1.00 16.19 71 HIS A CA 1
ATOM 589 C C . HIS A 1 71 ? 3.232 31.341 40.666 1.00 14.91 71 HIS A C 1
ATOM 590 O O . HIS A 1 71 ? 2.429 32.237 40.908 1.00 16.08 71 HIS A O 1
ATOM 597 N N . ASP A 1 72 ? 3.634 30.486 41.604 1.00 14.59 72 ASP A N 1
ATOM 598 C CA . ASP A 1 72 ? 3.149 30.581 42.972 1.00 16.66 72 ASP A CA 1
ATOM 599 C C . ASP A 1 72 ? 3.552 31.914 43.624 1.00 15.09 72 ASP A C 1
ATOM 600 O O . ASP A 1 72 ? 2.751 32.564 44.284 1.00 15.87 72 ASP A O 1
ATOM 605 N N . ALA A 1 73 ? 4.791 32.338 43.433 1.00 13.36 73 ALA A N 1
ATOM 606 C CA . ALA A 1 73 ? 5.246 33.573 44.043 1.00 13.36 73 ALA A CA 1
ATOM 607 C C . ALA A 1 73 ? 4.546 34.764 43.422 1.00 13.49 73 ALA A C 1
ATOM 608 O O . ALA A 1 73 ? 4.154 35.702 44.136 1.00 14.43 73 ALA A O 1
ATOM 610 N N . THR A 1 74 ? 4.422 34.761 42.095 1.00 13.95 74 THR A N 1
ATOM 611 C CA . THR A 1 74 ? 3.805 35.892 41.415 1.00 15.26 74 THR A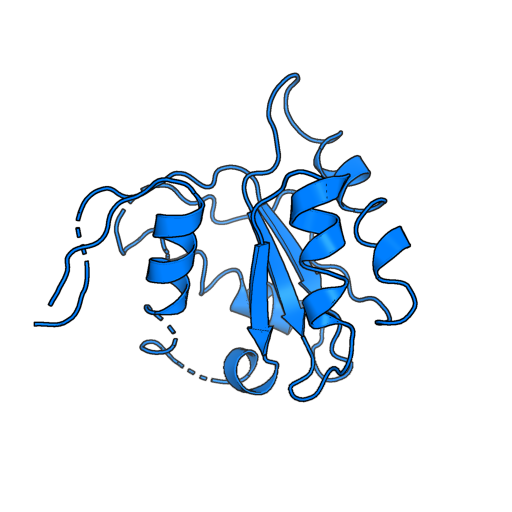 CA 1
ATOM 612 C C . THR A 1 74 ? 2.353 36.049 41.868 1.00 16.20 74 THR A C 1
ATOM 613 O O . THR A 1 74 ? 1.873 37.167 42.091 1.00 15.75 74 THR A O 1
ATOM 617 N N . SER A 1 75 ? 1.684 34.919 42.052 1.00 18.56 75 SER A N 1
ATOM 618 C CA A SER A 1 75 ? 0.285 34.912 42.461 0.50 21.65 75 SER A CA 1
ATOM 619 C CA B SER A 1 75 ? 0.288 34.915 42.464 0.50 21.75 75 SER A CA 1
ATOM 620 C C . SER A 1 75 ? 0.093 35.541 43.840 1.00 20.47 75 SER A C 1
ATOM 621 O O . SER A 1 75 ? -0.980 36.066 44.134 1.00 20.87 75 SER A O 1
ATOM 626 N N . LYS A 1 76 ? 1.123 35.505 44.680 1.00 18.99 76 LYS A N 1
ATOM 627 C CA . LYS A 1 76 ? 1.078 36.075 46.031 1.00 18.35 76 LYS A CA 1
ATOM 628 C C . LYS A 1 76 ? 1.227 37.608 46.087 1.00 16.51 76 LYS A C 1
ATOM 629 O O . LYS A 1 76 ? 0.976 38.234 47.117 1.00 18.84 76 LYS A O 1
ATOM 635 N N . LEU A 1 77 ? 1.659 38.216 44.995 1.00 13.07 77 LEU A N 1
ATOM 636 C CA . LEU A 1 77 ? 1.910 39.658 44.952 1.00 12.16 77 LEU A CA 1
ATOM 637 C C . LEU A 1 77 ? 0.644 40.461 44.752 1.00 11.54 77 LEU A C 1
ATOM 638 O O . LEU A 1 77 ? -0.337 39.990 44.223 1.00 11.99 77 LEU A O 1
ATOM 643 N N . SER A 1 78 ? 0.689 41.713 45.177 1.00 11.98 78 SER A N 1
ATOM 644 C CA . SER A 1 78 ? -0.366 42.659 44.850 1.00 11.65 78 SER A CA 1
ATOM 645 C C . SER A 1 78 ? -0.488 42.720 43.322 1.00 10.53 78 SER A C 1
ATOM 646 O O . SER A 1 78 ? 0.523 42.689 42.605 1.00 11.50 78 SER A O 1
ATOM 649 N N . GLN A 1 79 ? -1.712 42.820 42.829 1.00 11.49 79 GLN A N 1
ATOM 650 C CA A GLN A 1 79 ? -1.987 42.733 41.405 0.50 12.59 79 GLN A CA 1
ATOM 651 C CA B GLN A 1 79 ? -1.950 42.693 41.397 0.50 13.19 79 GLN A CA 1
ATOM 652 C C . GLN A 1 79 ? -1.122 43.668 40.560 1.00 12.10 79 GLN A C 1
ATOM 653 O O . GLN A 1 79 ? -1.118 44.878 40.792 1.00 11.91 79 GLN A O 1
ATOM 664 N N . GLY A 1 80 ? -0.419 43.113 39.570 1.00 11.94 80 GLY A N 1
ATOM 665 C CA . GLY A 1 80 ? 0.419 43.884 38.671 1.00 12.76 80 GLY A CA 1
ATOM 666 C C . GLY A 1 80 ? 1.876 43.945 39.073 1.00 12.42 80 GLY A C 1
ATOM 667 O O . GLY A 1 80 ? 2.710 44.314 38.254 1.00 14.65 80 GLY A O 1
ATOM 668 N N . LYS A 1 81 ? 2.189 43.585 40.314 1.00 11.78 81 LYS A N 1
ATOM 669 C CA . LYS A 1 81 ? 3.572 43.535 40.770 1.00 11.66 81 LYS A CA 1
ATOM 670 C C . LYS A 1 81 ? 4.224 42.254 40.258 1.00 11.48 81 LYS A C 1
ATOM 671 O O . LYS A 1 81 ? 3.540 41.266 39.991 1.00 12.42 81 LYS A O 1
ATOM 677 N N . GLU A 1 82 ? 5.542 42.268 40.129 1.00 11.53 82 GLU A N 1
ATOM 678 C CA . GLU A 1 82 ? 6.267 41.154 39.571 1.00 12.24 82 GLU A CA 1
ATOM 679 C C . GLU A 1 82 ? 7.481 40.829 40.404 1.00 11.60 82 GLU A C 1
ATOM 680 O O . GLU A 1 82 ? 7.987 41.664 41.141 1.00 12.13 82 GLU A O 1
ATOM 686 N N . ILE A 1 83 ? 7.964 39.604 40.251 1.00 11.18 83 ILE A N 1
ATOM 687 C CA . ILE A 1 83 ? 9.180 39.183 40.931 1.00 11.51 83 ILE A CA 1
ATOM 688 C C . ILE A 1 83 ? 10.391 39.877 40.322 1.00 10.90 83 ILE A C 1
ATOM 689 O O . ILE A 1 83 ? 10.570 39.900 39.109 1.00 12.96 83 ILE A O 1
ATOM 694 N N . ASP A 1 84 ? 11.212 40.469 41.181 1.00 9.61 84 ASP A N 1
ATOM 695 C CA . ASP A 1 84 ? 12.392 41.231 40.767 1.00 10.06 84 ASP A CA 1
ATOM 696 C C . ASP A 1 84 ? 13.654 40.389 40.616 1.00 9.77 84 ASP A C 1
ATOM 697 O O . ASP A 1 84 ? 14.550 40.770 39.879 1.00 11.92 84 ASP A O 1
ATOM 702 N N . LEU A 1 85 ? 13.737 39.278 41.348 1.00 8.73 85 LEU A N 1
ATOM 703 C CA . LEU A 1 85 ? 14.971 38.516 41.422 1.00 8.36 85 LEU A CA 1
ATOM 704 C C . LEU A 1 85 ? 14.726 37.090 41.888 1.00 8.35 85 LEU A C 1
ATOM 705 O O . LEU A 1 85 ? 13.966 36.878 42.827 1.00 8.44 85 LEU A O 1
ATOM 710 N N . LEU A 1 86 ? 15.390 36.147 41.236 1.00 7.59 86 LEU A N 1
ATOM 711 C CA . LEU A 1 86 ? 15.525 34.793 41.711 1.00 7.89 86 LEU A CA 1
ATOM 712 C C . LEU A 1 86 ? 16.978 34.569 42.113 1.00 7.80 86 LEU A C 1
ATOM 713 O O . LEU A 1 86 ? 17.870 34.778 41.298 1.00 9.03 86 LEU A O 1
ATOM 718 N N . ILE A 1 87 ? 17.188 34.150 43.356 1.00 7.91 87 ILE A N 1
ATOM 719 C CA . ILE A 1 87 ? 18.499 33.716 43.836 1.00 7.92 87 ILE A CA 1
ATOM 720 C C . ILE A 1 87 ? 18.547 32.205 43.774 1.00 7.96 87 ILE A C 1
ATOM 721 O O . ILE A 1 87 ? 17.654 31.532 44.288 1.00 8.99 87 ILE A O 1
ATOM 726 N N . VAL A 1 88 ? 19.550 31.687 43.085 1.00 8.43 88 VAL A N 1
ATOM 727 C CA . VAL A 1 88 ? 19.669 30.252 42.877 1.00 8.69 88 VAL A CA 1
ATOM 728 C C . VAL A 1 88 ? 20.950 29.756 43.500 1.00 8.75 88 VAL A C 1
ATOM 729 O O . VAL A 1 88 ? 22.016 30.305 43.223 1.00 10.48 88 VAL A O 1
ATOM 733 N N . ILE A 1 89 ? 20.868 28.729 44.346 1.00 8.22 89 ILE A N 1
ATOM 734 C CA . ILE A 1 89 ? 22.037 28.075 44.900 1.00 8.65 89 ILE A CA 1
ATOM 735 C C . ILE A 1 89 ? 22.288 26.820 44.060 1.00 8.70 89 ILE A C 1
ATOM 736 O O . ILE A 1 89 ? 21.405 25.993 43.926 1.00 9.52 89 ILE A O 1
ATOM 741 N N . LEU A 1 90 ? 23.498 26.721 43.499 1.00 9.85 90 LEU A N 1
ATOM 742 C CA . LEU A 1 90 ? 23.859 25.673 42.524 1.00 12.41 90 LEU A CA 1
ATOM 743 C C . LEU A 1 90 ? 25.009 24.851 43.063 1.00 10.74 90 LEU A C 1
ATOM 744 O O . LEU A 1 90 ? 25.894 25.382 43.713 1.00 11.27 90 LEU A O 1
ATOM 749 N N . PRO A 1 91 ? 25.008 23.546 42.757 1.00 11.03 91 PRO A N 1
ATOM 750 C CA . PRO A 1 91 ? 26.220 22.761 43.000 1.00 12.39 91 PRO A CA 1
ATOM 751 C C . PRO A 1 91 ? 27.446 23.351 42.333 1.00 12.49 91 PRO A C 1
ATOM 752 O O . PRO A 1 91 ? 27.335 23.976 41.274 1.00 11.88 91 PRO A O 1
ATOM 756 N N . ASP A 1 92 ? 28.621 23.142 42.932 1.00 13.03 92 ASP A N 1
ATOM 757 C CA . ASP A 1 92 ? 29.845 23.708 42.401 1.00 14.10 92 ASP A CA 1
ATOM 758 C C . ASP A 1 92 ? 30.093 23.256 40.980 1.00 15.06 92 ASP A C 1
ATOM 759 O O . ASP A 1 92 ? 30.571 24.025 40.142 1.00 16.92 92 ASP A O 1
ATOM 764 N N . ASN A 1 93 ? 29.795 21.993 40.731 1.00 16.35 93 ASN A N 1
ATOM 765 C CA . ASN A 1 93 ? 29.924 21.415 39.404 1.00 18.30 93 ASN A CA 1
ATO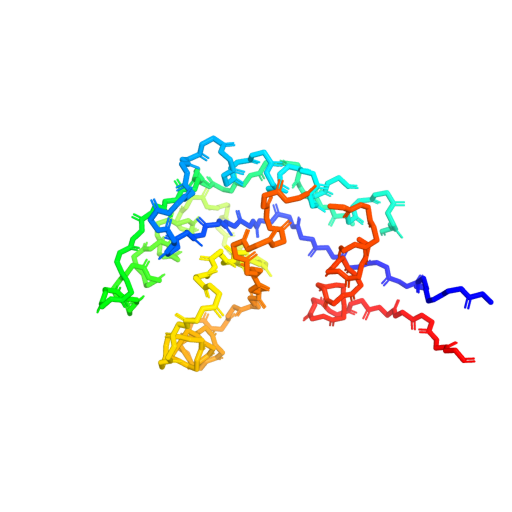M 766 C C . ASN A 1 93 ? 28.565 20.940 38.997 1.00 18.23 93 ASN A C 1
ATOM 767 O O . ASN A 1 93 ? 28.070 19.948 39.505 1.00 19.07 93 ASN A O 1
ATOM 772 N N . ASN A 1 94 ? 27.918 21.694 38.120 1.00 17.95 94 ASN A N 1
ATOM 773 C CA . ASN A 1 94 ? 26.510 21.445 37.867 1.00 17.96 94 ASN A CA 1
ATOM 774 C C . ASN A 1 94 ? 26.143 21.146 36.424 1.00 18.38 94 ASN A C 1
ATOM 775 O O . ASN A 1 94 ? 24.969 21.022 36.092 1.00 18.26 94 ASN A O 1
ATOM 780 N N . GLY A 1 95 ? 27.149 20.961 35.574 1.00 20.81 95 GLY A N 1
ATOM 781 C CA . GLY A 1 95 ? 26.900 20.553 34.207 1.00 22.58 95 GLY A CA 1
ATOM 782 C C . GLY A 1 95 ? 25.988 21.521 33.477 1.00 20.82 95 GLY A C 1
ATOM 783 O O . GLY A 1 95 ? 26.251 22.714 33.436 1.00 19.96 95 GLY A O 1
ATOM 784 N N . SER A 1 96 ? 24.922 20.991 32.898 1.00 21.45 96 SER A N 1
ATOM 785 C CA . SER A 1 96 ? 24.033 21.779 32.054 1.00 21.81 96 SER A CA 1
ATOM 786 C C . SER A 1 96 ? 23.050 22.636 32.847 1.00 17.52 96 SER A C 1
ATOM 787 O O . SER A 1 96 ? 22.352 23.436 32.265 1.00 17.05 96 SER A O 1
ATOM 790 N N . LEU A 1 97 ? 22.997 22.478 34.160 1.00 15.27 97 LEU A N 1
ATOM 791 C CA . LEU A 1 9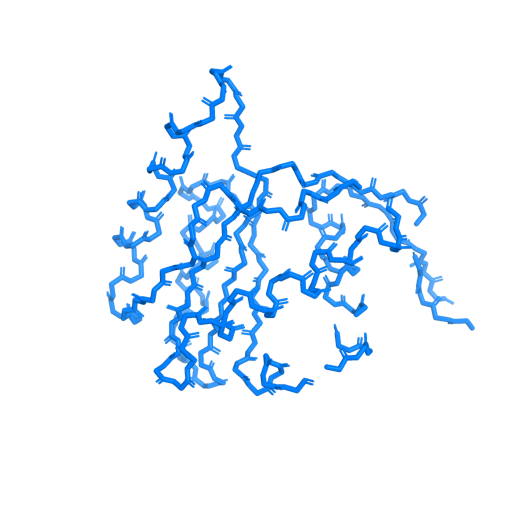7 ? 22.001 23.175 34.965 1.00 14.43 97 LEU A CA 1
ATOM 792 C C . LEU A 1 97 ? 22.091 24.700 34.834 1.00 13.42 97 LEU A C 1
ATOM 793 O O . LEU A 1 97 ? 21.083 25.367 34.625 1.00 12.33 97 LEU A O 1
ATOM 798 N N . TYR A 1 98 ? 23.287 25.254 34.953 1.00 13.27 98 TYR A N 1
ATOM 799 C CA 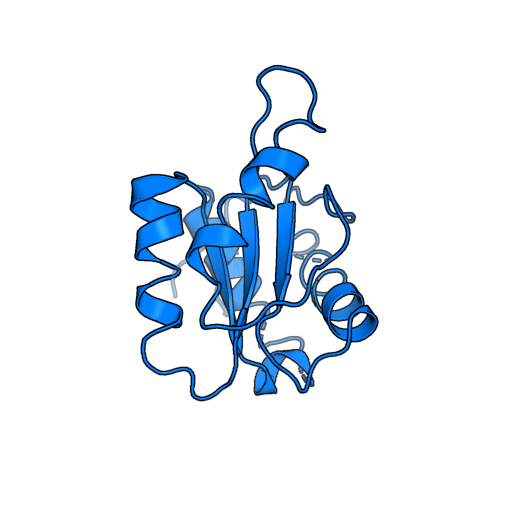. TYR A 1 98 ? 23.454 26.701 34.893 1.00 12.93 98 TYR A CA 1
ATOM 800 C C . TYR A 1 98 ? 22.855 27.232 33.601 1.00 13.09 98 TYR A C 1
ATOM 801 O O . TYR A 1 98 ? 22.071 28.183 33.595 1.00 12.44 98 TYR A O 1
ATOM 810 N N . GLY A 1 99 ? 23.256 26.669 32.477 1.00 14.40 99 GLY A N 1
ATOM 811 C CA . GLY A 1 99 ? 22.786 27.147 31.189 1.00 15.36 99 GLY A CA 1
ATOM 812 C C . GLY A 1 99 ? 21.287 26.981 31.007 1.00 14.58 99 GLY A C 1
ATOM 813 O O . GLY A 1 99 ? 20.623 27.851 30.449 1.00 15.11 99 GLY A O 1
ATOM 814 N N . ASP A 1 100 ? 20.747 25.859 31.473 1.00 15.97 100 ASP A N 1
ATOM 815 C CA . ASP A 1 100 ? 19.325 25.607 31.378 1.00 17.29 100 ASP A CA 1
ATOM 816 C C . ASP A 1 100 ? 18.554 26.649 32.184 1.00 15.11 100 ASP A C 1
ATOM 817 O O . ASP A 1 100 ? 17.559 27.217 31.734 1.00 14.68 100 ASP A O 1
ATOM 822 N N . LEU A 1 101 ? 19.033 26.910 33.384 1.00 15.23 101 LEU A N 1
ATOM 823 C CA A LEU A 1 101 ? 18.367 27.851 34.261 0.50 16.24 101 LEU A CA 1
ATOM 824 C CA B LEU A 1 101 ? 18.400 27.861 34.282 0.50 16.62 101 LEU A CA 1
ATOM 825 C C . LEU A 1 101 ? 18.388 29.264 33.659 1.00 13.81 101 LEU A C 1
ATOM 826 O O . LEU A 1 101 ? 17.377 29.954 33.666 1.00 13.38 101 LEU A O 1
ATOM 835 N N . LYS A 1 102 ? 19.521 29.683 33.114 1.00 12.50 102 LYS A N 1
ATOM 836 C CA . LYS A 1 102 ? 19.593 31.021 32.513 1.00 12.40 102 LYS A CA 1
ATOM 837 C C . LYS A 1 102 ? 18.663 31.127 31.313 1.00 11.69 102 LYS A C 1
ATOM 838 O O . LYS A 1 102 ? 17.986 32.135 31.147 1.00 11.64 102 LYS A O 1
ATOM 844 N N . ARG A 1 103 ? 18.603 30.098 30.481 1.00 13.10 103 ARG A N 1
ATOM 845 C CA . ARG A 1 103 ? 17.701 30.124 29.342 1.00 15.28 103 ARG A CA 1
ATOM 846 C C . ARG A 1 103 ? 16.247 30.241 29.792 1.00 13.33 103 ARG A C 1
ATOM 847 O O . ARG A 1 103 ? 15.468 31.044 29.254 1.00 13.27 103 ARG A O 1
ATOM 855 N N . ILE A 1 104 ? 15.858 29.466 30.788 1.00 13.45 104 ILE A N 1
ATOM 856 C CA . ILE A 1 104 ? 14.492 29.487 31.235 1.00 13.66 104 ILE A CA 1
ATOM 857 C C . ILE A 1 104 ? 14.158 30.842 31.840 1.00 11.53 104 ILE A C 1
ATOM 858 O O . ILE A 1 104 ? 13.127 31.454 31.513 1.00 12.04 104 ILE A O 1
ATOM 863 N N . CYS A 1 105 ? 15.022 31.345 32.700 1.00 10.90 105 CYS A N 1
ATOM 864 C CA . CYS A 1 105 ? 14.727 32.612 33.354 1.00 10.21 105 CYS A CA 1
ATOM 865 C C . CYS A 1 105 ? 14.745 33.779 32.361 1.00 10.07 105 CYS A C 1
ATOM 866 O O . CYS A 1 105 ? 13.878 34.640 32.410 1.00 10.39 105 CYS A O 1
ATOM 869 N N . GLU A 1 106 ? 15.709 33.799 31.451 1.00 10.75 106 GLU A N 1
ATOM 870 C CA . GLU A 1 106 ? 15.810 34.936 30.532 1.00 11.86 106 GLU A CA 1
ATOM 871 C C . GLU A 1 106 ? 14.710 34.949 29.474 1.00 12.06 106 GLU A C 1
ATOM 872 O O . GLU A 1 106 ? 14.170 36.006 29.168 1.00 12.01 106 GLU A O 1
ATOM 878 N N . THR A 1 107 ? 14.402 33.775 28.920 1.00 13.49 107 THR A N 1
ATOM 879 C CA . THR A 1 107 ? 13.575 33.695 27.715 1.00 14.58 107 THR A CA 1
ATOM 880 C C . THR A 1 107 ? 12.173 33.130 27.905 1.00 13.09 107 THR A C 1
ATOM 881 O O . THR A 1 107 ? 11.338 33.258 26.999 1.00 14.33 107 THR A O 1
ATOM 885 N N . GLU A 1 108 ? 11.893 32.531 29.063 1.00 14.14 108 GLU A N 1
ATOM 886 C CA . GLU A 1 108 ? 10.561 31.980 29.330 1.00 14.43 108 GLU A CA 1
ATOM 887 C C . GLU A 1 108 ? 9.869 32.722 30.463 1.00 13.04 108 GLU A C 1
ATOM 888 O O . GLU A 1 108 ? 8.712 33.130 30.324 1.00 13.52 108 GLU A O 1
ATOM 894 N N . LEU A 1 109 ? 10.581 32.954 31.559 1.00 13.56 109 LEU A N 1
ATOM 895 C CA . LEU A 1 109 ? 9.994 33.655 32.709 1.00 13.79 109 LEU A CA 1
ATOM 896 C C . LEU A 1 109 ? 10.230 35.164 32.706 1.00 12.32 109 LEU A C 1
ATOM 897 O O . LEU A 1 109 ? 9.477 35.900 33.323 1.00 12.40 109 LEU A O 1
ATOM 902 N N . GLY A 1 110 ? 11.277 35.612 32.036 1.00 11.51 110 GLY A N 1
ATOM 903 C CA . GLY A 1 110 ? 11.630 37.018 32.038 1.00 11.55 110 GLY A CA 1
ATOM 904 C C . GLY A 1 110 ? 11.936 37.536 33.423 1.00 10.20 110 GLY A C 1
ATOM 905 O O . GLY A 1 110 ? 11.443 38.574 33.844 1.00 11.11 110 GLY A O 1
ATOM 906 N N . ILE A 1 111 ? 12.795 36.809 34.126 1.00 11.11 111 ILE A N 1
ATOM 907 C CA . ILE A 1 111 ? 13.214 37.199 35.467 1.00 12.25 111 ILE A CA 1
ATOM 908 C C . ILE A 1 111 ? 14.736 37.189 35.572 1.00 10.47 111 ILE A C 1
ATOM 909 O O . ILE A 1 111 ? 15.413 36.303 35.079 1.00 10.47 111 ILE A O 1
ATOM 914 N N . VAL A 1 112 ? 15.253 38.225 36.204 1.00 11.18 112 VAL A N 1
ATOM 915 C CA . VAL A 1 112 ? 16.646 38.318 36.578 1.00 12.31 112 VAL A CA 1
ATOM 916 C C . VAL A 1 112 ? 16.981 37.228 37.586 1.00 10.35 112 VAL A C 1
ATOM 917 O O . VAL A 1 112 ? 16.225 36.977 38.516 1.00 10.01 112 VAL A O 1
ATOM 921 N N . SER A 1 113 ? 18.138 36.603 37.416 1.00 9.86 113 SER A N 1
ATOM 922 C CA . SER A 1 113 ? 18.585 35.531 38.326 1.00 9.06 113 SER A CA 1
ATOM 923 C C . SER A 1 113 ? 20.033 35.731 38.722 1.00 8.31 113 SER A C 1
ATOM 924 O O . SER A 1 113 ? 20.854 36.231 37.933 1.00 9.72 113 SER A O 1
ATOM 927 N N . GLN A 1 114 ? 20.330 35.378 39.968 1.00 8.15 114 GLN A N 1
ATOM 928 C CA . GLN A 1 114 ? 21.679 35.414 40.482 1.00 7.97 114 GLN A CA 1
ATOM 929 C C . GLN A 1 114 ? 21.995 34.044 41.029 1.00 7.86 114 GLN A C 1
ATOM 930 O O . GLN A 1 114 ? 21.378 33.579 41.974 1.00 9.08 114 GLN A O 1
ATOM 936 N N . CYS A 1 115 ? 22.996 33.402 40.442 1.00 8.12 115 CYS A N 1
ATOM 937 C CA . CYS A 1 115 ? 23.443 32.082 40.844 1.00 9.35 115 CYS A CA 1
ATOM 938 C C . CYS A 1 115 ? 24.597 32.209 41.804 1.00 9.79 115 CYS A C 1
ATOM 939 O O . CYS A 1 115 ? 25.492 33.033 41.604 1.00 10.99 115 CYS A O 1
ATOM 942 N N . CYS A 1 116 ? 24.636 31.344 42.813 1.00 9.92 116 CYS A N 1
ATOM 943 C CA . CYS A 1 116 ? 25.688 31.316 43.817 1.00 9.67 116 CYS A CA 1
ATOM 944 C C . CYS A 1 116 ? 26.051 29.863 44.079 1.00 9.67 116 CYS A C 1
ATOM 945 O O . CYS A 1 116 ? 25.182 29.039 44.380 1.00 9.66 116 CYS A O 1
ATOM 948 N N . LEU A 1 117 ? 27.328 29.547 43.944 1.00 9.90 117 LEU A N 1
ATOM 949 C CA . LEU A 1 117 ? 27.769 28.177 44.142 1.00 10.89 117 LEU A CA 1
ATOM 950 C C . LEU A 1 117 ? 27.822 27.779 45.613 1.00 10.31 117 LEU A C 1
ATOM 951 O O . LEU A 1 117 ? 28.140 28.570 46.480 1.00 10.48 117 LEU A O 1
ATOM 956 N N . THR A 1 118 ? 27.539 26.493 45.856 1.00 11.06 118 THR A N 1
ATOM 957 C CA . THR A 1 118 ? 27.542 25.927 47.192 1.00 11.45 118 THR A CA 1
ATOM 958 C C . THR A 1 118 ? 28.754 26.321 48.010 1.00 10.71 118 THR A C 1
ATOM 959 O O . THR A 1 118 ? 28.623 26.690 49.179 1.00 11.54 118 THR A O 1
ATOM 963 N N . LYS A 1 119 ? 29.94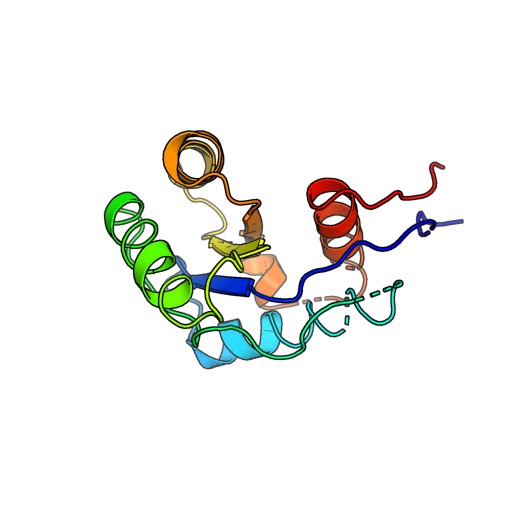2 26.272 47.433 1.00 11.48 119 LYS A N 1
ATOM 964 C CA . LYS A 1 119 ? 31.128 26.530 48.235 1.00 12.46 119 LYS A CA 1
ATOM 965 C C . LYS A 1 119 ? 31.113 27.942 48.843 1.00 12.05 119 LYS A C 1
ATOM 966 O O . LYS A 1 119 ? 31.560 28.171 49.977 1.00 14.37 119 LYS A O 1
ATOM 972 N N . HIS A 1 120 ? 30.533 28.889 48.114 1.00 11.86 120 HIS A N 1
ATOM 973 C CA . HIS A 1 120 ? 30.493 30.276 48.576 1.00 12.74 120 HIS A CA 1
ATOM 974 C C . HIS A 1 120 ? 29.354 30.492 49.574 1.00 12.19 120 HIS A C 1
ATOM 975 O O . HIS A 1 120 ? 29.435 31.321 50.485 1.00 13.31 120 HIS A O 1
ATOM 982 N N . VAL A 1 121 ? 28.287 29.736 49.397 1.00 12.14 121 VAL A N 1
ATOM 983 C CA . VAL A 1 121 ? 27.130 29.821 50.263 1.00 13.54 121 VAL A CA 1
ATOM 984 C C . VAL A 1 121 ? 27.496 29.386 51.676 1.00 14.20 121 VAL A C 1
ATOM 985 O O . VAL A 1 121 ? 27.107 30.011 52.650 1.00 14.73 121 VAL A O 1
ATOM 989 N N . PHE A 1 122 ? 28.314 28.347 51.789 1.00 15.96 122 PHE A N 1
ATOM 990 C CA . PHE A 1 122 ? 28.786 27.908 53.104 1.00 18.92 122 PHE A CA 1
ATOM 991 C C . PHE A 1 122 ? 29.643 28.953 53.815 1.00 21.29 122 PHE A C 1
ATOM 992 O O . PHE A 1 122 ? 29.574 29.118 55.024 1.00 20.93 122 PHE A O 1
ATOM 1000 N N . LYS A 1 123 ? 30.466 29.657 53.057 1.00 23.67 123 LYS A N 1
ATOM 1001 C CA . LYS A 1 123 ? 31.406 30.581 53.655 1.00 24.39 123 LYS A CA 1
ATOM 1002 C C . LYS A 1 123 ? 30.791 31.942 53.999 1.00 19.56 123 LYS A C 1
ATOM 1003 O O . LYS A 1 123 ? 31.145 32.546 55.006 1.00 19.32 123 LYS A O 1
ATOM 1017 N N . SER A 1 125 ? 31.358 34.876 52.894 1.00 17.18 125 SER A N 1
ATOM 1018 C CA A SER A 1 125 ? 32.362 35.903 53.100 0.50 18.89 125 SER A CA 1
ATOM 1019 C CA B SER A 1 125 ? 32.383 35.889 53.051 0.50 18.96 125 SER A CA 1
ATOM 1020 C C . SER A 1 125 ? 31.821 37.255 52.673 1.00 17.25 125 SER A C 1
ATOM 1021 O O . SER A 1 125 ? 31.057 37.375 51.721 1.00 15.37 125 SER A O 1
ATOM 1026 N N . LYS A 1 126 ? 32.221 38.271 53.415 1.00 17.09 126 LYS A N 1
ATOM 1027 C CA . LYS A 1 126 ? 31.837 39.644 53.106 1.00 18.59 126 LYS A CA 1
ATOM 1028 C C . LYS A 1 126 ? 32.179 40.025 51.676 1.00 13.58 126 LYS A C 1
ATOM 1029 O O . LYS A 1 126 ? 31.385 40.669 50.977 1.00 12.70 126 LYS A O 1
ATOM 1035 N N . GLN A 1 127 ? 33.402 39.704 51.273 1.00 12.61 127 GLN A N 1
ATOM 1036 C CA . GLN A 1 127 ? 33.865 40.110 49.962 1.00 13.00 127 GLN A CA 1
ATOM 1037 C C . GLN A 1 127 ? 33.026 39.436 48.879 1.00 10.92 127 GLN A C 1
ATOM 1038 O O . GLN A 1 127 ? 32.672 40.064 47.874 1.00 10.89 127 GLN A O 1
ATOM 1044 N N . TYR A 1 128 ? 32.722 38.159 49.063 1.00 10.76 128 TYR A N 1
ATOM 1045 C CA . TYR A 1 128 ? 31.903 37.453 48.103 1.00 10.19 128 TYR A CA 1
ATOM 1046 C C . TYR A 1 128 ? 30.530 38.108 48.018 1.00 9.32 128 TYR A C 1
ATOM 1047 O O . TYR A 1 128 ? 30.028 38.386 46.928 1.00 9.89 128 TYR A O 1
ATOM 1064 N N . ALA A 1 130 ? 29.611 41.111 48.815 1.00 8.79 130 ALA A N 1
ATOM 1065 C CA . ALA A 1 130 ? 29.722 42.454 48.218 1.00 9.42 130 ALA A CA 1
ATOM 1066 C C . ALA A 1 130 ? 29.766 42.383 46.700 1.00 8.22 130 ALA A C 1
ATOM 1067 O O . ALA A 1 130 ? 29.142 43.190 46.027 1.00 9.12 130 ALA A O 1
ATOM 1069 N N . ASN A 1 131 ? 30.519 41.421 46.166 1.00 8.46 131 ASN A N 1
ATOM 1070 C CA . ASN A 1 131 ? 30.623 41.266 44.734 1.00 8.31 131 ASN A CA 1
ATOM 1071 C C . ASN A 1 131 ? 29.284 40.837 44.133 1.00 8.54 131 ASN A C 1
ATOM 1072 O O . ASN A 1 131 ? 28.881 41.303 43.077 1.00 9.17 131 ASN A O 1
ATOM 1077 N N . VAL A 1 132 ? 28.618 39.887 44.783 1.00 8.46 132 VAL A N 1
ATOM 1078 C CA . VAL A 1 132 ? 27.321 39.427 44.296 1.00 8.56 132 VAL A CA 1
ATOM 1079 C C . VAL A 1 132 ? 26.309 40.577 44.313 1.00 8.32 132 VAL A C 1
ATOM 1080 O O . VAL A 1 132 ? 25.513 40.725 43.393 1.00 8.77 132 VAL A O 1
ATOM 1084 N N . ALA A 1 133 ? 26.348 41.385 45.364 1.00 8.75 133 ALA A N 1
ATOM 1085 C CA . ALA A 1 133 ? 25.455 42.549 45.431 1.00 8.43 133 ALA A CA 1
ATOM 1086 C C . ALA A 1 133 ? 25.703 43.487 44.242 1.00 7.84 133 ALA A C 1
ATOM 1087 O O . ALA A 1 133 ? 24.765 44.004 43.648 1.00 8.22 133 ALA A O 1
ATOM 1089 N N . LEU A 1 134 ? 26.973 43.714 43.891 1.00 8.59 134 LEU A N 1
ATOM 1090 C CA . LEU A 1 134 ? 27.266 44.546 42.730 1.00 8.56 134 LEU A CA 1
ATOM 1091 C C . LEU A 1 134 ? 26.655 43.965 41.459 1.00 8.22 134 LEU A C 1
ATOM 1092 O O . LEU A 1 134 ? 26.123 44.704 40.633 1.00 9.14 134 LEU A O 1
ATOM 1097 N N . LYS A 1 135 ? 26.746 42.644 41.298 1.00 9.02 135 LYS A N 1
ATOM 1098 C CA . LYS A 1 135 ? 26.199 41.997 40.127 1.00 9.50 135 LYS A CA 1
ATOM 1099 C C . LYS A 1 135 ? 24.686 42.103 40.077 1.00 8.52 135 LYS A C 1
ATOM 1100 O O . LYS A 1 135 ? 24.111 42.403 39.022 1.00 9.52 135 LYS A O 1
ATOM 1106 N N . ILE A 1 136 ? 24.031 41.881 41.210 1.00 8.03 136 ILE A N 1
ATOM 1107 C CA . ILE A 1 136 ? 22.588 42.005 41.268 1.00 8.17 136 ILE A CA 1
ATOM 1108 C C . ILE A 1 136 ? 22.184 43.423 40.896 1.00 8.05 136 ILE A C 1
ATOM 1109 O O . ILE A 1 136 ? 21.228 43.639 40.167 1.00 9.01 136 ILE A O 1
ATOM 1114 N N . ASN A 1 137 ? 22.929 44.400 41.391 1.00 8.08 137 ASN A N 1
ATOM 1115 C CA . ASN A 1 137 ? 22.562 45.777 41.181 1.00 8.33 137 ASN A CA 1
ATOM 1116 C C . ASN A 1 137 ? 22.507 46.101 39.707 1.00 9.62 137 ASN A C 1
ATOM 1117 O O . ASN A 1 137 ? 21.544 46.695 39.245 1.00 10.12 137 ASN A O 1
ATOM 1122 N N . VAL A 1 138 ? 23.534 45.708 38.963 1.00 11.01 138 VAL A N 1
ATOM 1123 C CA . VAL A 1 138 ? 23.544 45.959 37.528 1.00 15.11 138 VAL A CA 1
ATOM 1124 C C . VAL A 1 138 ? 22.384 45.253 36.836 1.00 12.74 138 VAL A C 1
ATOM 1125 O O . VAL A 1 138 ? 21.740 45.796 35.936 1.00 12.45 138 VAL A O 1
ATOM 1129 N N . LYS A 1 139 ? 22.133 44.017 37.237 1.00 11.63 139 LYS A N 1
ATOM 1130 C CA . LYS A 1 139 ? 21.104 43.235 36.556 1.00 13.17 139 LYS A CA 1
ATOM 1131 C C . LYS A 1 139 ? 19.727 43.844 36.667 1.00 11.86 139 LYS A C 1
ATOM 1132 O O . LYS A 1 139 ? 18.916 43.684 35.761 1.00 13.38 139 LYS A O 1
ATOM 1138 N N . VAL A 1 140 ? 19.447 44.488 37.795 1.00 11.16 140 VAL A N 1
ATOM 1139 C CA . VAL A 1 140 ? 18.143 45.101 38.001 1.00 12.11 140 VAL A CA 1
ATOM 1140 C C . VAL A 1 140 ? 18.098 46.575 37.600 1.00 12.87 140 VAL A C 1
ATOM 1141 O O . VAL A 1 140 ? 17.106 47.239 37.849 1.00 14.69 140 VAL A O 1
ATOM 1145 N N . GLY A 1 141 ? 19.133 47.067 36.924 1.00 13.18 141 GLY A N 1
ATOM 1146 C CA . GLY A 1 141 ? 19.080 48.405 36.369 1.00 14.35 141 GLY A CA 1
ATOM 1147 C C . GLY A 1 141 ? 19.802 49.471 37.152 1.00 12.56 141 GLY A C 1
ATOM 1148 O O . GLY A 1 141 ? 19.755 50.640 36.779 1.00 13.94 141 GLY A O 1
ATOM 1149 N N . GLY A 1 142 ? 20.457 49.092 38.242 1.00 11.32 142 GLY A N 1
ATOM 1150 C CA . GLY A 1 142 ? 21.327 50.007 38.963 1.00 10.53 142 GLY A CA 1
ATOM 1151 C C . GLY A 1 142 ? 22.617 50.278 38.204 1.00 9.65 142 GLY A C 1
ATOM 1152 O O . GLY A 1 142 ? 22.856 49.710 37.129 1.00 11.46 142 GLY A O 1
ATOM 1153 N N . ARG A 1 143 ? 23.455 51.119 38.794 1.00 10.11 143 ARG A N 1
ATOM 1154 C CA . ARG A 1 143 ? 24.710 51.548 38.198 1.00 10.52 143 ARG A CA 1
ATOM 1155 C C . ARG A 1 143 ? 25.810 51.494 39.241 1.00 9.69 143 ARG A C 1
ATOM 1156 O O . ARG A 1 143 ? 25.617 51.971 40.376 1.00 9.97 143 ARG A O 1
ATOM 1164 N N . ASN A 1 144 ? 26.945 50.903 38.863 1.00 9.24 144 ASN A N 1
ATOM 1165 C CA . ASN A 1 144 ? 28.116 50.826 39.719 1.00 9.30 144 ASN A CA 1
ATOM 1166 C C . ASN A 1 144 ? 29.248 51.690 39.169 1.00 8.68 144 ASN A C 1
ATOM 1167 O O . ASN A 1 144 ? 29.257 52.055 38.002 1.00 9.80 144 ASN A O 1
ATOM 1172 N N . THR A 1 145 ? 30.185 52.046 40.038 1.00 9.09 145 THR A N 1
ATOM 1173 C CA . THR A 1 145 ? 31.386 52.741 39.608 1.00 9.85 145 THR A CA 1
ATOM 1174 C C . THR A 1 145 ? 32.242 51.789 38.772 1.00 9.61 145 THR A C 1
ATOM 1175 O O . THR A 1 145 ? 32.059 50.556 38.773 1.00 10.49 145 THR A O 1
ATOM 1179 N N . VAL A 1 146 ? 33.198 52.370 38.055 1.00 10.32 146 VAL A N 1
ATOM 1180 C CA . VAL A 1 146 ? 34.240 51.607 37.418 1.00 12.05 146 VAL A CA 1
ATOM 1181 C C . VAL A 1 146 ? 35.585 51.973 38.014 1.00 12.84 146 VAL A C 1
ATOM 1182 O O . VAL A 1 146 ? 35.752 53.043 38.592 1.00 12.62 146 VAL A O 1
ATOM 1186 N N . LEU A 1 147 ? 36.522 51.041 37.909 1.00 13.54 147 LEU A N 1
ATOM 1187 C CA . LEU A 1 147 ? 37.847 51.221 38.445 1.00 15.11 147 LEU A CA 1
ATOM 1188 C C . LEU A 1 147 ? 38.629 52.105 37.494 1.00 18.14 147 LEU A C 1
ATOM 1189 O O . LEU A 1 147 ? 39.636 52.674 37.896 1.00 20.69 147 LEU A O 1
#

Sequence (142 aa):
SNKKKINGGTVNNWICINFSRQVQDNLARTFCQQEELAQCYVSGAFNPEPVLPPVVSARPEQVEKVLLKTTRYHDATSSKLSQQGKEIDLLIVILPDNNGSLYGDLLKRICETELGIVSQCCLTKHVFKSSKQYANVALKINVKVGGRNTVL

GO terms:
  GO:0005737 cytoplasm (C, IDA)
  GO:0005515 protein binding (F, IPI)
  GO:0036464 cytoplasmic ribonucleoprotein granule (C, IDA)
  GO:0035278 miRNA-mediated gene silencing by inhibition of translation (P, IDA)
  GO:0010267 ta-siRNA processing (P, IMP)
  GO:0035195 miRNA-mediated post-transcriptional gene silencing (P, IEP)
  GO:0005634 nucleus (C, IDA)
  GO:0003729 mRNA binding (F, IDA)
  GO:0009616 RNAi-mediated antiviral immune response (P, IDA)
  GO:0035197 siRNA binding (F, IDA)
  GO:0035198 miRNA binding (F, IDA)
  GO:0016441 post-transcriptional gene silencing (P, IEP)
  GO:0004521 RNA endonuclease activity (F, IDA)
  GO:0051607 defense response to virus (P, IDA)
  GO:0005737 cytoplasm (C, TAS)
  GO:0009733 response to auxin (P, IGI)
  GO:0009850 auxin metabolic process (P, IGI)
  GO:0010218 response to far red light (P, IGI)
  GO:0035195 miRNA-mediated post-transcriptional gene silencing (P, IMP)
  GO:0005634 nucleus (C, HDA)

Foldseek 3Di:
DDKAFAFFAFQAEAEEEADPVDDQVLRLVLLLVLQCLVVSHHGHSDHLDGYYYDHLVCLLVVVVVVLVVSQVSDDPPDHGAEYEYEAEPDHPCSVVVNCCCCVPPVNYHYQYDYPVVSPDDPVVSVSSVVSRVSSPHDMDDD

Solvent-accessible surface area: 8061 Å² total